Protein AF-W7WLF7-F1 (afdb_monomer_lite)

Foldseek 3Di:
DDDDDDDDDDDDDDDDDDPPPPPPPVPPPDCVVVVVVQVVQLVLLVVLLVLQLVLCCVPQPVCSCVLSVQCNPDRHLVSNVVSLVVSLVVCCVVVNNVSSCVSCPPSRDD

Structure (mmCIF, N/CA/C/O backbone):
data_AF-W7WLF7-F1
#
_entry.id   AF-W7WLF7-F1
#
loop_
_atom_site.group_PDB
_atom_site.id
_atom_site.type_symbol
_atom_site.label_atom_id
_atom_site.label_alt_id
_atom_site.label_comp_id
_atom_site.label_asym_id
_atom_site.label_entity_id
_atom_site.label_seq_id
_atom_site.pdbx_PDB_ins_code
_atom_site.Cartn_x
_atom_site.Cartn_y
_atom_site.Cartn_z
_atom_site.occupancy
_atom_site.B_iso_or_equiv
_atom_site.auth_seq_id
_atom_site.auth_comp_id
_atom_site.auth_asym_id
_atom_site.auth_atom_id
_atom_site.pdbx_PDB_model_num
ATOM 1 N N . MET A 1 1 ? -40.283 -84.297 25.245 1.00 43.44 1 MET A N 1
ATOM 2 C CA . M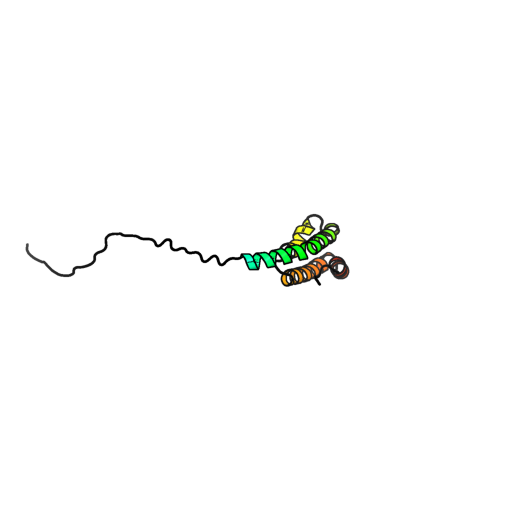ET A 1 1 ? -39.181 -84.046 26.193 1.00 43.44 1 MET A CA 1
ATOM 3 C C . MET A 1 1 ? -39.445 -82.685 26.810 1.00 43.44 1 MET A C 1
ATOM 5 O O . MET A 1 1 ? -39.513 -81.712 26.074 1.00 43.44 1 MET A O 1
ATOM 9 N N . GLU A 1 2 ? -39.724 -82.660 28.107 1.00 46.78 2 GLU A N 1
ATOM 10 C CA . GLU A 1 2 ? -39.941 -81.462 28.939 1.00 46.78 2 GLU A CA 1
ATOM 11 C C . GLU A 1 2 ? -38.662 -81.187 29.762 1.00 46.78 2 GLU A C 1
ATOM 13 O O . GLU A 1 2 ? -37.796 -82.069 29.783 1.00 46.78 2 GLU A O 1
ATOM 18 N N . PRO A 1 3 ? -38.555 -80.097 30.549 1.00 58.84 3 PRO A N 1
ATOM 19 C CA . PRO A 1 3 ? -39.129 -78.745 30.421 1.00 58.84 3 PRO A CA 1
ATOM 20 C C . PRO A 1 3 ? -38.021 -77.653 30.462 1.00 58.84 3 PRO A C 1
ATOM 22 O O . PRO A 1 3 ? -36.856 -77.982 30.658 1.00 58.84 3 PRO A O 1
ATOM 25 N N . ALA A 1 4 ? -38.370 -76.357 30.350 1.00 46.72 4 ALA A N 1
ATOM 26 C CA . ALA A 1 4 ? -37.723 -75.252 31.104 1.00 46.72 4 ALA A CA 1
ATOM 27 C C . ALA A 1 4 ? -38.320 -73.858 30.792 1.00 46.72 4 ALA A C 1
ATOM 29 O O . ALA A 1 4 ? -38.248 -73.387 29.659 1.00 46.72 4 ALA A O 1
ATOM 30 N N . ALA A 1 5 ? -38.832 -73.169 31.818 1.00 48.91 5 ALA A N 1
ATOM 31 C CA . ALA A 1 5 ? -39.147 -71.730 31.865 1.00 48.91 5 ALA A CA 1
ATOM 32 C C . ALA A 1 5 ? -39.512 -71.345 33.321 1.00 48.91 5 ALA A C 1
ATOM 34 O O . ALA A 1 5 ? -39.872 -72.247 34.081 1.00 48.91 5 ALA A O 1
ATOM 35 N N . PRO A 1 6 ? -39.590 -70.054 33.714 1.00 68.56 6 PRO A N 1
ATOM 36 C CA . PRO A 1 6 ? -38.903 -68.829 33.267 1.00 68.56 6 PRO A CA 1
ATOM 37 C C . PRO A 1 6 ? -38.046 -68.328 34.479 1.00 68.56 6 PRO A C 1
ATOM 39 O O . PRO A 1 6 ? -37.429 -69.190 35.101 1.00 68.56 6 PRO A O 1
ATOM 42 N N . PRO A 1 7 ? -38.040 -67.062 34.975 1.00 58.34 7 PRO A N 1
ATOM 43 C CA . PRO A 1 7 ? -38.164 -65.699 34.409 1.00 58.34 7 PRO A CA 1
ATOM 44 C C . PRO A 1 7 ? -36.858 -64.880 34.725 1.00 58.34 7 PRO A C 1
ATOM 46 O O . PRO A 1 7 ? -35.810 -65.498 34.842 1.00 58.34 7 PRO A O 1
ATOM 49 N N . VAL A 1 8 ? -36.716 -63.542 34.857 1.00 51.16 8 VAL A N 1
ATOM 50 C CA . VAL A 1 8 ? -37.573 -62.327 34.785 1.00 51.16 8 VAL A CA 1
ATOM 51 C C . VAL A 1 8 ? -36.715 -61.116 34.348 1.00 51.16 8 VAL A C 1
ATOM 53 O O . VAL A 1 8 ? -35.663 -60.894 34.944 1.00 51.16 8 VAL A O 1
ATOM 56 N N . ARG A 1 9 ? -37.228 -60.225 33.480 1.00 49.00 9 ARG A N 1
ATOM 57 C CA . ARG A 1 9 ? -37.225 -58.754 33.709 1.00 49.00 9 ARG A CA 1
ATOM 58 C C . ARG A 1 9 ? -38.173 -58.024 32.737 1.00 49.00 9 ARG A C 1
ATOM 60 O O . ARG A 1 9 ? -38.534 -58.565 31.700 1.00 49.00 9 ARG A O 1
ATOM 67 N N . ARG A 1 10 ? -38.623 -56.822 33.116 1.00 50.62 10 ARG A N 1
ATOM 68 C CA . ARG A 1 10 ? -39.624 -55.971 32.428 1.00 50.62 10 ARG A CA 1
ATOM 69 C C . ARG A 1 10 ? -39.092 -54.524 32.374 1.00 50.62 10 ARG A C 1
ATOM 71 O O . ARG A 1 10 ? -38.259 -54.198 33.215 1.00 50.62 10 ARG A O 1
ATOM 78 N N . VAL A 1 11 ? -39.657 -53.678 31.493 1.00 40.72 11 VAL A N 1
ATOM 79 C CA . VAL A 1 11 ? -39.337 -52.239 31.260 1.00 40.72 11 VAL A CA 1
ATOM 80 C C . VAL A 1 11 ? -38.015 -52.045 30.489 1.00 40.72 11 VAL A C 1
ATOM 82 O O . VAL A 1 11 ? -37.072 -52.790 30.720 1.00 40.72 11 VAL A O 1
ATOM 85 N N . ALA A 1 12 ? -37.876 -51.118 29.530 1.00 43.50 12 ALA A N 1
ATOM 86 C CA . ALA A 1 12 ? -38.774 -50.062 29.011 1.00 43.50 12 ALA A CA 1
ATOM 87 C C . ALA A 1 12 ? -39.099 -50.284 27.504 1.00 43.50 12 ALA A C 1
ATOM 89 O O . ALA A 1 12 ? -38.545 -51.188 26.894 1.00 43.50 12 ALA A O 1
ATOM 90 N N . GLY A 1 13 ? -39.987 -49.547 26.824 1.00 42.81 13 GLY A N 1
ATOM 91 C CA . GLY A 1 13 ? -40.787 -48.393 27.252 1.00 42.81 13 GLY A CA 1
ATOM 92 C C . GLY A 1 13 ? -40.333 -47.055 26.648 1.00 42.81 13 GLY A C 1
ATOM 93 O O . GLY A 1 13 ? -39.846 -46.221 27.395 1.00 42.81 13 GLY A O 1
ATOM 94 N N . SER A 1 14 ? -40.510 -46.871 25.330 1.00 52.69 14 SER A N 1
ATOM 95 C CA . SER A 1 14 ? -40.581 -45.568 24.630 1.00 52.69 14 SER A CA 1
ATOM 96 C C . SER A 1 14 ? -41.014 -45.775 23.166 1.00 52.69 14 SER A C 1
ATOM 98 O O . SER A 1 14 ? -40.280 -46.435 22.429 1.00 52.69 14 SER A O 1
ATOM 100 N N . PRO A 1 15 ? -42.160 -45.241 22.697 1.00 53.53 15 PRO A N 1
ATOM 101 C CA . PRO A 1 15 ? -42.399 -45.068 21.265 1.00 53.53 15 PRO A CA 1
ATOM 102 C C . PRO A 1 15 ? -41.504 -43.942 20.718 1.00 53.53 15 PRO A C 1
ATOM 104 O O . PRO A 1 15 ? -41.140 -43.021 21.448 1.00 53.53 15 PRO A O 1
ATOM 107 N N . GLY A 1 16 ? -41.150 -44.007 19.432 1.00 51.44 16 GLY A N 1
ATOM 108 C CA . GLY A 1 16 ? -40.214 -43.076 18.793 1.00 51.44 16 GLY A CA 1
ATOM 109 C C . GLY A 1 16 ? -40.771 -41.665 18.578 1.00 51.44 16 GLY A C 1
ATOM 110 O O . GLY A 1 16 ? -41.094 -41.298 17.453 1.00 51.44 16 GLY A O 1
ATOM 111 N N . ALA A 1 17 ? -40.849 -40.863 19.639 1.00 50.94 17 ALA A N 1
ATOM 112 C CA . ALA A 1 17 ? -41.059 -39.424 19.545 1.00 50.94 17 ALA A CA 1
ATOM 113 C C . ALA A 1 17 ? -39.703 -38.714 19.404 1.00 50.94 17 ALA A C 1
ATOM 115 O O . ALA A 1 17 ? -38.935 -38.658 20.361 1.00 50.94 17 ALA A O 1
ATOM 116 N N . GLN A 1 18 ? -39.422 -38.149 18.226 1.00 56.97 18 GLN A N 1
ATOM 117 C CA . GLN A 1 18 ? -38.312 -37.211 18.028 1.00 56.97 18 GLN A CA 1
ATOM 118 C C . GLN A 1 18 ? -38.832 -35.771 17.897 1.00 56.97 18 GLN A C 1
ATOM 120 O O . GLN A 1 18 ? -39.010 -35.288 16.778 1.00 56.97 18 GLN A O 1
ATOM 125 N N . PRO A 1 19 ? -39.045 -35.047 19.009 1.00 49.62 19 PRO A N 1
ATOM 126 C CA . PRO A 1 19 ? -38.964 -33.599 18.981 1.00 49.62 19 PRO A CA 1
ATOM 127 C C . PRO A 1 19 ? -37.479 -33.232 18.870 1.00 49.62 19 PRO A C 1
ATOM 129 O O . PRO A 1 19 ? -36.760 -33.234 19.866 1.00 49.62 19 PRO A O 1
ATOM 132 N N . LEU A 1 20 ? -36.997 -32.947 17.659 1.00 52.19 20 LEU A N 1
ATOM 133 C CA . LEU A 1 20 ? -35.735 -32.225 17.510 1.00 52.19 20 LEU A CA 1
ATOM 134 C C . LEU A 1 20 ? -36.013 -30.758 17.875 1.00 52.19 20 LEU A C 1
ATOM 136 O O . LEU A 1 20 ? -36.780 -30.117 17.151 1.00 52.19 20 LEU A O 1
ATOM 140 N N . PRO A 1 21 ? -35.448 -30.212 18.968 1.00 52.59 21 PRO A N 1
ATOM 141 C CA . PRO A 1 21 ? -35.599 -28.798 19.264 1.00 52.59 21 PRO A CA 1
ATOM 142 C C . PRO A 1 21 ? -34.805 -28.009 18.223 1.00 52.59 21 PRO A C 1
ATOM 144 O O . PRO A 1 21 ? -33.578 -27.949 18.270 1.00 52.59 21 PRO A O 1
ATOM 147 N N . VAL A 1 22 ? -35.508 -27.378 17.282 1.00 55.22 22 VAL A N 1
ATOM 148 C CA . VAL A 1 22 ? -34.932 -26.393 16.352 1.00 55.22 22 VAL A CA 1
ATOM 149 C C . VAL A 1 22 ? -34.748 -25.032 17.046 1.00 55.22 22 VAL A C 1
ATOM 151 O O . VAL A 1 22 ? -34.965 -23.972 16.473 1.00 55.22 22 VAL A O 1
ATOM 154 N N . ASP A 1 23 ? -34.267 -25.075 18.290 1.00 54.50 23 ASP A N 1
ATOM 155 C CA . ASP A 1 23 ? -33.736 -23.937 19.039 1.00 54.50 23 ASP A CA 1
ATOM 156 C C . ASP A 1 23 ? -32.252 -23.740 18.700 1.00 54.50 23 ASP A C 1
ATOM 158 O O . ASP A 1 23 ? -31.380 -23.600 19.555 1.00 54.50 23 ASP A O 1
ATOM 162 N N . ILE A 1 24 ? -31.970 -23.655 17.395 1.00 48.88 24 ILE A N 1
ATOM 163 C CA . ILE A 1 24 ? -30.828 -22.875 16.907 1.00 48.88 24 ILE A CA 1
ATOM 164 C C . ILE A 1 24 ? -31.245 -21.402 16.907 1.00 48.88 24 ILE A C 1
ATOM 166 O O . ILE A 1 24 ? -31.298 -20.728 15.877 1.00 48.88 24 ILE A O 1
ATOM 170 N N . ALA A 1 25 ? -31.520 -20.898 18.112 1.00 49.94 25 ALA A N 1
ATOM 171 C CA . ALA A 1 25 ? -31.402 -19.488 18.419 1.00 49.94 25 ALA A CA 1
ATOM 172 C C . ALA A 1 25 ? -29.916 -19.127 18.278 1.00 49.94 25 ALA A C 1
ATOM 174 O O . ALA A 1 25 ? -29.170 -19.063 19.253 1.00 49.94 25 ALA A O 1
ATOM 175 N N . VAL A 1 26 ? -29.459 -18.967 17.031 1.00 51.22 26 VAL A N 1
ATOM 176 C CA . VAL A 1 26 ? -28.141 -18.410 16.763 1.00 51.22 26 VAL A CA 1
ATOM 177 C C . VAL A 1 26 ? -28.177 -16.975 17.260 1.00 51.22 26 VAL A C 1
ATOM 179 O O . VAL A 1 26 ? -28.781 -16.094 16.648 1.00 51.22 26 VAL A O 1
ATOM 182 N N . GLU A 1 27 ? 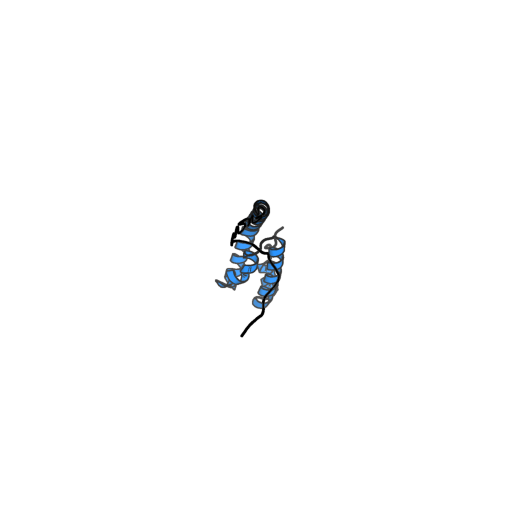-27.545 -16.770 18.411 1.00 53.31 27 GLU A N 1
ATOM 183 C CA . GLU A 1 27 ? -27.279 -15.471 19.011 1.00 53.31 27 GLU A CA 1
ATOM 184 C C . GLU A 1 27 ? -26.279 -14.718 18.122 1.00 53.31 27 GLU A C 1
ATOM 186 O O . GLU A 1 27 ? -25.099 -14.554 18.424 1.00 53.31 27 GLU A O 1
ATOM 191 N N . SER A 1 28 ? -26.760 -14.294 16.951 1.00 46.75 28 SER A N 1
ATOM 192 C CA . SER A 1 28 ? -26.052 -13.415 16.033 1.00 46.75 28 SER A CA 1
ATOM 193 C C . SER A 1 28 ? -26.120 -12.004 16.610 1.00 46.75 28 SER A C 1
ATOM 195 O O . SER A 1 28 ? -26.872 -11.142 16.153 1.00 46.75 28 SER A O 1
ATOM 197 N N . VAL A 1 29 ? -25.366 -11.826 17.699 1.00 49.72 29 VAL A N 1
ATOM 198 C CA . VAL A 1 29 ? -25.116 -10.554 18.374 1.00 49.72 29 VAL A CA 1
ATOM 199 C C . VAL A 1 29 ? -24.825 -9.483 17.327 1.00 49.72 29 VAL A C 1
ATOM 201 O O . VAL A 1 29 ? -24.025 -9.693 16.414 1.00 49.72 29 VAL A O 1
ATOM 204 N N . ALA A 1 30 ? -25.542 -8.363 17.415 1.00 55.28 30 ALA A N 1
ATOM 205 C CA . ALA A 1 30 ? -25.649 -7.423 16.308 1.00 55.28 30 ALA A CA 1
ATOM 206 C C . ALA A 1 30 ? -24.265 -6.876 15.895 1.00 55.28 30 ALA A C 1
ATOM 208 O O . ALA A 1 30 ? -23.645 -6.153 16.675 1.00 55.28 30 ALA A O 1
ATOM 209 N N . PRO A 1 31 ? -23.791 -7.121 14.657 1.00 51.66 31 PRO A N 1
ATOM 210 C CA . PRO A 1 31 ? -22.499 -6.603 14.200 1.00 51.66 31 PRO A CA 1
ATOM 211 C C . PRO A 1 31 ? -22.517 -5.083 13.947 1.00 51.66 31 PRO A C 1
ATOM 213 O O . PRO A 1 31 ? -21.470 -4.483 13.715 1.00 51.66 31 PRO A O 1
ATOM 216 N N . ARG A 1 32 ? -23.692 -4.448 14.043 1.00 47.84 32 ARG A N 1
ATOM 217 C CA . ARG A 1 32 ? -24.003 -3.102 13.540 1.00 47.84 32 ARG A CA 1
ATOM 218 C C . ARG A 1 32 ? -23.113 -1.978 14.079 1.00 47.84 32 ARG A C 1
ATOM 220 O O . ARG A 1 32 ? -22.845 -1.018 13.359 1.00 47.84 32 ARG A O 1
ATOM 227 N N . GLU A 1 33 ? -22.642 -2.084 15.319 1.00 50.31 33 GLU A N 1
ATOM 228 C CA . GLU A 1 33 ? -21.723 -1.100 15.911 1.00 50.31 33 GLU A CA 1
ATOM 229 C C . GLU A 1 33 ? -20.293 -1.279 15.371 1.00 50.31 33 GLU A C 1
ATOM 231 O O . GLU A 1 33 ? -19.682 -0.318 14.902 1.00 50.31 33 GLU A O 1
ATOM 236 N N . ALA A 1 34 ? -19.798 -2.520 15.311 1.00 54.25 34 ALA A N 1
ATOM 237 C CA . ALA A 1 34 ? -18.491 -2.838 14.732 1.00 54.25 34 ALA A CA 1
ATOM 238 C C . ALA A 1 34 ? -18.434 -2.562 13.215 1.00 54.25 34 ALA A C 1
ATOM 240 O O . ALA A 1 34 ? -17.424 -2.072 12.708 1.00 54.25 34 ALA A O 1
ATOM 241 N N . GLU A 1 35 ? -19.527 -2.820 12.491 1.00 53.88 35 GLU A N 1
ATOM 242 C CA . GLU A 1 35 ? -19.684 -2.472 11.074 1.00 53.88 35 GLU A CA 1
ATOM 243 C C . GLU A 1 35 ? -19.606 -0.962 10.838 1.00 53.88 35 GLU A C 1
ATOM 245 O O . GLU A 1 35 ? -18.989 -0.538 9.861 1.00 53.88 35 GLU A O 1
ATOM 250 N N . THR A 1 36 ? -20.181 -0.152 11.735 1.00 56.31 36 THR A N 1
ATOM 251 C CA . THR A 1 36 ? -20.151 1.315 11.633 1.00 56.31 36 THR A CA 1
ATOM 252 C C . THR A 1 36 ? -18.714 1.830 11.742 1.00 56.31 36 THR A C 1
ATOM 254 O O . THR A 1 36 ? -18.229 2.491 10.823 1.00 56.31 36 THR A O 1
ATOM 257 N N . SER A 1 37 ? -17.971 1.421 12.77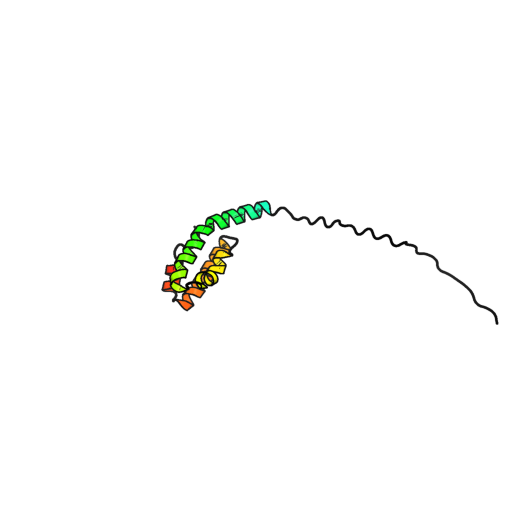8 1.00 68.50 37 SER A N 1
ATOM 258 C CA . SER A 1 37 ? -16.556 1.798 12.919 1.00 68.50 37 SER A CA 1
ATOM 259 C C . SER A 1 37 ? -15.678 1.268 11.776 1.00 68.50 37 SER A C 1
ATOM 261 O O . SER A 1 37 ? -14.779 1.968 11.306 1.00 68.50 37 SER A O 1
ATOM 263 N N . ALA A 1 38 ? -15.942 0.056 11.274 1.00 70.94 38 ALA A N 1
ATOM 264 C CA . ALA A 1 38 ? -15.228 -0.493 10.121 1.00 70.94 38 ALA A CA 1
ATOM 265 C C . ALA A 1 38 ? -15.533 0.273 8.818 1.00 70.94 38 ALA A C 1
ATOM 267 O O . ALA A 1 38 ? -14.641 0.436 7.981 1.00 70.94 38 ALA A O 1
ATOM 268 N N . ALA A 1 39 ? -16.762 0.765 8.635 1.00 77.06 39 ALA A N 1
ATOM 269 C CA . ALA A 1 39 ? -17.140 1.607 7.503 1.00 77.06 39 ALA A CA 1
ATOM 270 C C . ALA A 1 39 ? -16.440 2.975 7.558 1.00 77.06 39 ALA A C 1
ATOM 272 O O . ALA A 1 39 ? -15.814 3.367 6.575 1.00 77.06 39 ALA A O 1
ATOM 273 N N . GLU A 1 40 ? -16.439 3.648 8.713 1.00 80.81 40 GLU A N 1
ATOM 274 C CA . GLU A 1 40 ? -15.723 4.918 8.909 1.00 80.81 40 GLU A CA 1
ATOM 275 C C . GLU A 1 40 ? -14.212 4.788 8.660 1.00 80.81 40 GLU A C 1
ATOM 277 O O . GLU A 1 40 ? -13.604 5.634 7.999 1.00 80.81 40 GLU A O 1
ATOM 282 N N . VAL A 1 41 ? -13.580 3.708 9.136 1.00 81.88 41 VAL A N 1
ATOM 283 C CA . VAL A 1 41 ? -12.158 3.454 8.857 1.00 81.88 41 VAL A CA 1
ATOM 284 C C . VAL A 1 41 ? -11.929 3.173 7.369 1.00 81.88 41 VAL A C 1
ATOM 286 O O . VAL A 1 41 ? -10.951 3.663 6.801 1.00 81.88 41 VAL A O 1
ATOM 289 N N . ARG A 1 42 ? -12.829 2.446 6.692 1.00 83.00 42 ARG A N 1
ATOM 290 C CA . ARG A 1 42 ? -12.744 2.216 5.238 1.00 83.00 42 ARG A CA 1
ATOM 291 C C . ARG A 1 42 ? -12.873 3.511 4.435 1.00 83.00 42 ARG A C 1
ATOM 293 O O . ARG A 1 42 ? -12.093 3.678 3.500 1.00 83.00 42 ARG A O 1
ATOM 300 N N . GLU A 1 43 ? -13.777 4.412 4.816 1.00 86.25 43 GLU A N 1
ATOM 301 C CA . GLU A 1 43 ? -13.931 5.760 4.244 1.00 86.25 43 GLU A CA 1
ATOM 302 C C . GLU A 1 43 ? -12.648 6.588 4.427 1.00 86.25 43 GLU A C 1
ATOM 304 O O . GLU A 1 43 ? -12.076 7.083 3.454 1.00 86.25 43 GLU A O 1
ATOM 309 N N . ARG A 1 44 ? -12.118 6.661 5.658 1.00 86.44 44 ARG A N 1
ATOM 310 C CA . ARG A 1 44 ? -10.883 7.405 5.978 1.00 86.44 44 ARG A CA 1
ATOM 311 C C . ARG A 1 44 ? -9.642 6.844 5.271 1.00 86.44 44 ARG A C 1
ATOM 313 O O . ARG A 1 44 ? -8.764 7.613 4.884 1.00 86.44 44 ARG A O 1
ATOM 320 N N . LEU A 1 45 ? -9.570 5.528 5.057 1.00 88.88 45 LEU A N 1
ATOM 321 C CA . LEU A 1 45 ? -8.487 4.877 4.308 1.00 88.88 45 LEU A CA 1
ATOM 322 C C . LEU A 1 45 ? -8.683 4.909 2.781 1.00 88.88 45 LEU A C 1
ATOM 324 O O . LEU A 1 45 ? -7.713 4.724 2.046 1.00 88.88 45 LEU A O 1
ATOM 328 N N . ALA A 1 46 ? -9.895 5.148 2.269 1.00 89.31 46 ALA A N 1
ATOM 329 C CA . ALA A 1 46 ? -10.182 5.167 0.832 1.00 89.31 46 ALA A CA 1
ATOM 330 C C . ALA A 1 46 ? -9.294 6.126 0.004 1.00 89.31 46 ALA A C 1
ATOM 332 O O . ALA A 1 46 ? -8.805 5.685 -1.041 1.00 89.31 46 ALA A O 1
ATOM 333 N N . PRO A 1 47 ? -9.024 7.390 0.403 1.00 90.38 47 PRO A N 1
ATOM 334 C CA . PRO A 1 47 ? -8.091 8.244 -0.336 1.00 90.38 47 PRO A CA 1
ATOM 335 C C . PRO A 1 47 ? -6.657 7.695 -0.313 1.00 90.38 47 PRO A C 1
ATOM 337 O O . PRO A 1 47 ? -6.029 7.612 -1.366 1.00 90.38 47 PRO A O 1
ATOM 340 N N . LEU A 1 48 ? -6.167 7.235 0.846 1.00 91.06 48 LEU A N 1
ATOM 341 C CA . LEU A 1 48 ? -4.807 6.698 0.995 1.00 91.06 48 LEU A CA 1
ATOM 342 C C . LEU A 1 48 ? -4.595 5.428 0.150 1.00 91.06 48 LEU A C 1
ATOM 344 O O . LEU A 1 48 ? -3.546 5.260 -0.466 1.00 91.06 48 LEU A O 1
ATOM 348 N N . ARG A 1 49 ? -5.622 4.576 0.033 1.00 91.19 49 ARG A N 1
ATOM 349 C CA . ARG A 1 49 ? -5.644 3.397 -0.852 1.00 91.19 49 ARG A CA 1
ATOM 350 C C . ARG A 1 49 ? -5.543 3.753 -2.334 1.00 91.19 49 ARG A C 1
ATOM 352 O O . ARG A 1 49 ? -4.802 3.099 -3.067 1.00 91.19 49 ARG A O 1
ATOM 359 N N . ARG A 1 50 ? -6.281 4.777 -2.782 1.00 90.69 50 ARG A N 1
ATOM 360 C CA . ARG A 1 50 ? -6.231 5.258 -4.176 1.00 90.69 50 ARG A CA 1
ATOM 361 C C . ARG A 1 50 ? -4.862 5.855 -4.496 1.00 90.69 50 ARG A C 1
ATOM 363 O O . ARG A 1 50 ? -4.294 5.527 -5.531 1.00 90.69 50 ARG A O 1
ATOM 370 N N . GLU A 1 51 ? -4.314 6.657 -3.585 1.00 92.25 51 GLU A N 1
ATOM 371 C CA . GLU A 1 51 ? -2.969 7.232 -3.693 1.00 92.25 51 GLU A CA 1
ATOM 372 C C . GLU A 1 51 ? -1.890 6.129 -3.744 1.00 92.25 51 GLU A C 1
ATOM 374 O O . GLU A 1 51 ? -1.022 6.151 -4.615 1.00 92.25 51 GLU A O 1
ATOM 379 N N . ALA A 1 52 ? -1.981 5.108 -2.882 1.00 90.50 52 ALA A N 1
ATOM 380 C CA . ALA A 1 52 ? -1.075 3.957 -2.897 1.00 90.50 52 ALA A CA 1
ATOM 381 C C . ALA A 1 52 ? -1.085 3.225 -4.252 1.00 90.50 52 ALA A C 1
ATOM 383 O O . ALA A 1 52 ? -0.027 2.971 -4.828 1.00 90.50 52 ALA A O 1
ATOM 384 N N . LEU A 1 53 ? -2.274 2.934 -4.794 1.00 91.62 53 LEU A N 1
ATOM 385 C CA . LEU A 1 53 ? -2.427 2.327 -6.120 1.00 91.62 53 LEU A CA 1
ATOM 386 C C . LEU A 1 53 ? -1.865 3.223 -7.234 1.00 91.62 53 LEU A C 1
ATOM 388 O O . LEU A 1 53 ? -1.115 2.737 -8.079 1.00 91.62 53 LEU A O 1
ATOM 392 N N . ALA A 1 54 ? -2.173 4.523 -7.215 1.00 92.12 54 ALA A N 1
ATOM 393 C CA . ALA A 1 54 ? -1.703 5.485 -8.212 1.00 92.12 54 ALA A CA 1
ATOM 394 C C . ALA A 1 54 ? -0.169 5.603 -8.245 1.00 92.12 54 ALA A C 1
ATOM 396 O O . ALA A 1 54 ? 0.412 5.770 -9.315 1.00 92.12 54 ALA A O 1
ATOM 397 N N . ARG A 1 55 ? 0.500 5.457 -7.094 1.00 91.00 55 ARG A N 1
ATOM 398 C CA . ARG A 1 55 ? 1.969 5.445 -6.993 1.00 91.00 55 ARG A CA 1
ATOM 399 C C . ARG A 1 55 ? 2.603 4.104 -7.355 1.00 91.00 55 ARG A C 1
ATOM 401 O O . ARG A 1 55 ? 3.736 4.084 -7.826 1.00 91.00 55 ARG A O 1
ATOM 408 N N . LEU A 1 56 ? 1.905 2.987 -7.152 1.00 90.19 56 LEU A N 1
ATOM 409 C CA . LEU A 1 56 ? 2.398 1.656 -7.523 1.00 90.19 56 LEU A CA 1
ATOM 410 C C . LEU A 1 56 ? 2.208 1.355 -9.019 1.00 90.19 56 LEU A C 1
ATOM 412 O O . LEU A 1 56 ? 3.047 0.671 -9.605 1.00 90.19 56 LEU A O 1
ATOM 416 N N . ALA A 1 57 ? 1.157 1.879 -9.656 1.00 92.06 57 ALA A N 1
ATOM 417 C CA . ALA A 1 57 ? 0.833 1.606 -11.059 1.00 92.06 57 ALA A CA 1
ATOM 418 C C . ALA A 1 57 ? 1.978 1.899 -12.064 1.00 92.06 57 ALA A C 1
ATOM 420 O O . ALA A 1 57 ? 2.210 1.048 -12.921 1.00 92.06 57 ALA A O 1
ATOM 421 N N . PRO A 1 58 ? 2.773 2.987 -11.954 1.00 91.75 58 PRO A N 1
ATOM 422 C CA . PRO A 1 58 ? 3.924 3.225 -12.836 1.00 91.75 58 PRO A CA 1
ATOM 423 C C . PRO A 1 58 ? 5.067 2.204 -12.710 1.00 91.75 58 PRO A C 1
ATOM 425 O O . PRO A 1 58 ? 5.926 2.149 -13.586 1.00 91.75 58 PRO A O 1
ATOM 428 N N . HIS A 1 59 ? 5.107 1.424 -11.625 1.00 91.12 59 HIS A N 1
ATOM 429 C CA . HIS A 1 59 ? 6.187 0.474 -11.328 1.00 91.12 59 HIS A CA 1
ATOM 430 C C . HIS A 1 59 ? 5.763 -0.996 -11.424 1.00 91.12 59 HIS A C 1
ATOM 432 O O . HIS A 1 59 ? 6.606 -1.851 -11.683 1.00 91.12 59 HIS A O 1
ATOM 438 N N . TYR A 1 60 ? 4.480 -1.286 -11.200 1.00 89.50 60 TYR A N 1
ATOM 439 C CA . TYR A 1 60 ? 3.927 -2.644 -11.162 1.00 89.50 60 TYR A CA 1
ATOM 440 C C . TYR A 1 60 ? 2.794 -2.868 -12.176 1.00 89.50 60 TYR A C 1
ATOM 442 O O . TYR A 1 60 ? 2.365 -4.001 -12.356 1.00 89.50 60 TYR A O 1
ATOM 450 N N . GLY A 1 61 ? 2.289 -1.825 -12.844 1.00 90.25 61 GLY A N 1
ATOM 451 C CA . GLY A 1 61 ? 1.198 -1.943 -13.816 1.00 90.25 61 GLY A CA 1
ATOM 452 C C . GLY A 1 61 ? -0.025 -2.669 -13.227 1.00 90.25 61 GLY A C 1
ATOM 453 O O . GLY A 1 61 ? -0.545 -2.212 -12.206 1.00 90.25 61 GLY A O 1
ATOM 454 N N . PRO A 1 62 ? -0.489 -3.791 -13.816 1.00 89.31 62 PRO A N 1
ATOM 455 C CA . PRO A 1 62 ? -1.615 -4.560 -13.279 1.00 89.31 62 PRO A CA 1
ATOM 456 C C . PRO A 1 62 ? -1.319 -5.176 -11.899 1.00 89.31 62 PRO A C 1
ATOM 458 O O . PRO A 1 62 ? -2.199 -5.204 -11.036 1.00 89.31 62 PRO A O 1
ATOM 461 N N . ASP A 1 63 ? -0.074 -5.587 -11.635 1.00 89.38 63 ASP A N 1
ATOM 462 C CA . ASP A 1 63 ? 0.346 -6.144 -10.345 1.00 89.38 63 ASP A CA 1
ATOM 463 C C . ASP A 1 63 ? 0.304 -5.119 -9.205 1.00 89.38 63 ASP A C 1
ATOM 465 O O . ASP A 1 63 ? 0.369 -5.506 -8.040 1.00 89.38 63 ASP A O 1
ATOM 469 N N . ALA A 1 64 ? 0.120 -3.823 -9.490 1.00 90.31 64 ALA A N 1
ATOM 470 C CA . ALA A 1 64 ? -0.077 -2.805 -8.459 1.00 90.31 64 ALA A CA 1
ATOM 471 C C . ALA A 1 64 ? -1.249 -3.142 -7.520 1.00 90.31 64 ALA A C 1
ATOM 473 O O . ALA A 1 64 ? -1.160 -2.866 -6.326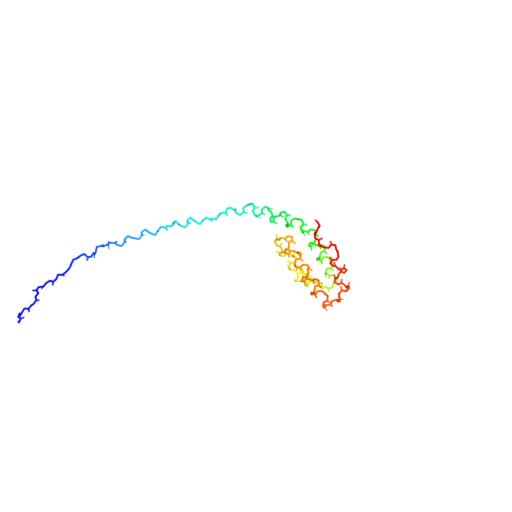 1.00 90.31 64 ALA A O 1
ATOM 474 N N . VAL A 1 65 ? -2.306 -3.798 -8.019 1.00 90.06 65 VAL A N 1
ATOM 475 C CA . VAL A 1 65 ? -3.447 -4.250 -7.200 1.00 90.06 65 VAL A CA 1
ATOM 476 C C . VAL A 1 65 ? -3.052 -5.422 -6.293 1.00 90.06 65 VAL A C 1
ATOM 478 O O . VAL A 1 65 ? -3.402 -5.431 -5.116 1.00 90.06 65 VAL A O 1
ATOM 481 N N . VAL A 1 66 ? -2.264 -6.376 -6.798 1.00 91.00 66 VAL A N 1
ATOM 482 C CA . VAL A 1 66 ? -1.757 -7.528 -6.025 1.00 91.00 66 VAL A CA 1
ATOM 483 C C . VAL A 1 66 ? -0.743 -7.074 -4.967 1.00 91.00 66 VAL A C 1
ATOM 485 O O . VAL A 1 66 ? -0.730 -7.566 -3.840 1.00 91.00 66 VAL A O 1
ATOM 488 N N . VAL A 1 67 ? 0.097 -6.096 -5.309 1.00 90.12 67 VAL A N 1
ATOM 489 C CA . VAL A 1 67 ? 1.092 -5.489 -4.420 1.00 90.12 67 VAL A CA 1
ATOM 490 C C . VAL A 1 67 ? 0.425 -4.622 -3.346 1.00 90.12 67 VAL A C 1
ATOM 492 O O . VAL A 1 67 ? 0.800 -4.735 -2.182 1.00 90.12 67 VAL A O 1
ATOM 495 N N . ALA A 1 68 ? -0.599 -3.835 -3.692 1.00 91.38 68 ALA A N 1
ATOM 496 C CA . ALA A 1 68 ? -1.393 -3.053 -2.741 1.00 91.38 68 ALA A CA 1
ATOM 497 C C . ALA A 1 68 ? -2.430 -3.876 -1.955 1.00 91.38 68 ALA A C 1
ATOM 499 O O . ALA A 1 68 ? -3.005 -3.352 -1.003 1.00 91.38 68 ALA A O 1
ATOM 500 N N . GLY A 1 69 ? -2.678 -5.139 -2.322 1.00 90.38 69 GLY A N 1
ATOM 501 C CA . GLY A 1 69 ? -3.722 -6.001 -1.752 1.00 90.38 69 GLY A CA 1
ATOM 502 C C . GLY A 1 69 ? -3.861 -5.941 -0.221 1.00 90.38 69 GLY A C 1
ATOM 503 O O . GLY A 1 69 ? -4.979 -5.738 0.253 1.00 90.38 69 GLY A O 1
ATOM 504 N N . PRO A 1 70 ? -2.766 -6.010 0.564 1.00 89.75 70 PRO A N 1
ATOM 505 C CA . PRO A 1 70 ? -2.814 -5.841 2.020 1.00 89.75 70 PRO A CA 1
ATOM 506 C C . PRO A 1 70 ? -3.395 -4.490 2.480 1.00 89.75 70 PRO A C 1
ATOM 508 O O . PRO A 1 70 ? -4.251 -4.459 3.360 1.00 89.75 70 PRO A O 1
ATOM 511 N N . LEU A 1 71 ? -3.020 -3.373 1.841 1.00 89.81 71 LEU A N 1
ATOM 512 C CA . LEU A 1 71 ? -3.592 -2.050 2.137 1.00 89.81 71 LEU A CA 1
ATOM 513 C C . LEU A 1 71 ? -5.089 -1.991 1.806 1.00 89.81 71 LEU A C 1
ATOM 515 O O . LEU A 1 71 ? -5.861 -1.344 2.518 1.00 89.81 71 LEU A O 1
ATOM 519 N N . LEU A 1 72 ? -5.509 -2.649 0.721 1.00 88.81 72 LEU A N 1
ATOM 520 C CA . LEU A 1 72 ? -6.908 -2.702 0.286 1.00 88.81 72 LEU A CA 1
ATOM 521 C C . LEU A 1 72 ? -7.769 -3.556 1.229 1.00 88.81 72 LEU A C 1
ATOM 523 O O . LEU A 1 72 ? -8.886 -3.156 1.544 1.00 88.81 72 LEU A O 1
ATOM 527 N N . GLY A 1 73 ? -7.235 -4.680 1.714 1.00 86.81 73 GLY A N 1
ATOM 528 C CA . GLY A 1 73 ? -7.917 -5.580 2.647 1.00 86.81 73 GLY A CA 1
ATOM 529 C C . GLY A 1 73 ? -8.038 -5.051 4.079 1.00 86.81 73 GLY A C 1
ATOM 530 O O . GLY A 1 73 ? -8.950 -5.468 4.790 1.00 86.81 73 GLY A O 1
ATOM 531 N N . ALA A 1 74 ? -7.161 -4.126 4.491 1.00 88.12 74 ALA A N 1
ATOM 532 C CA . ALA A 1 74 ? -7.025 -3.733 5.892 1.00 88.12 74 ALA A CA 1
ATOM 533 C C . ALA A 1 74 ? -8.336 -3.291 6.577 1.00 88.12 74 ALA A C 1
ATOM 535 O O . ALA A 1 74 ? -9.060 -2.414 6.090 1.00 88.12 74 ALA A O 1
ATOM 536 N N . ALA A 1 75 ? -8.630 -3.880 7.737 1.00 84.31 75 ALA A N 1
ATOM 537 C CA . ALA A 1 75 ? -9.854 -3.594 8.490 1.00 84.31 75 ALA A CA 1
ATOM 538 C C . ALA A 1 75 ? -9.710 -2.406 9.459 1.00 84.31 75 ALA A C 1
ATOM 540 O O . ALA A 1 75 ? -10.693 -1.719 9.730 1.00 84.31 75 ALA A O 1
ATOM 541 N N . THR A 1 76 ? -8.498 -2.148 9.963 1.00 86.75 76 THR A N 1
ATOM 542 C CA . THR A 1 76 ? -8.207 -1.107 10.963 1.00 86.75 76 THR A CA 1
ATOM 543 C C . THR A 1 76 ? -7.045 -0.209 10.526 1.00 86.75 76 THR A C 1
ATOM 545 O O . THR A 1 76 ? -6.291 -0.546 9.610 1.00 86.75 76 THR A O 1
ATOM 548 N N . LEU A 1 77 ? -6.866 0.935 11.199 1.00 87.88 77 LEU A N 1
ATOM 549 C CA . LEU A 1 77 ? -5.715 1.823 10.974 1.00 87.88 77 LEU A CA 1
ATOM 550 C C . LEU A 1 77 ? -4.379 1.138 11.320 1.00 87.88 77 LEU A C 1
ATOM 552 O O . LEU A 1 77 ? -3.391 1.330 10.617 1.00 87.88 77 LEU A O 1
ATOM 556 N N . GLU A 1 78 ? -4.351 0.307 12.366 1.00 88.94 78 GLU A N 1
ATOM 557 C CA . GLU A 1 78 ? -3.163 -0.469 12.749 1.00 88.94 78 GLU A CA 1
ATOM 558 C C . GLU A 1 78 ? -2.785 -1.512 11.698 1.00 88.94 78 GLU A C 1
ATOM 560 O O . GLU A 1 78 ? -1.612 -1.655 11.361 1.00 88.94 78 GLU A O 1
ATOM 565 N N . ASP A 1 79 ? -3.776 -2.245 11.186 1.00 88.50 79 ASP A N 1
ATOM 566 C CA . ASP A 1 79 ? -3.571 -3.265 10.161 1.00 88.50 79 ASP A CA 1
ATOM 567 C C . ASP A 1 79 ? -3.105 -2.626 8.846 1.00 88.50 79 ASP A C 1
ATOM 569 O O . ASP A 1 79 ? -2.142 -3.084 8.234 1.00 88.50 79 ASP A O 1
ATOM 573 N N . TYR A 1 80 ? -3.682 -1.475 8.487 1.00 90.44 80 TYR A N 1
ATOM 574 C CA . TYR A 1 80 ? -3.228 -0.664 7.360 1.00 90.44 80 TYR A CA 1
ATOM 575 C C . TYR A 1 80 ? -1.775 -0.188 7.537 1.00 90.44 80 TYR A C 1
ATOM 577 O O . TYR A 1 80 ? -0.984 -0.286 6.601 1.00 90.44 80 TYR A O 1
ATOM 585 N N . CYS A 1 81 ? -1.380 0.266 8.732 1.00 90.31 81 CYS A N 1
ATOM 586 C CA . CYS A 1 81 ? 0.010 0.635 9.025 1.00 90.31 81 CYS A CA 1
ATOM 587 C C . CYS A 1 81 ? 0.977 -0.557 8.918 1.00 90.31 81 CYS A C 1
ATOM 589 O O . CYS A 1 81 ? 2.012 -0.428 8.265 1.00 90.31 81 CYS A O 1
ATOM 591 N N . LYS A 1 82 ? 0.628 -1.726 9.474 1.00 91.94 82 LYS A N 1
ATOM 592 C CA . LYS A 1 82 ? 1.433 -2.961 9.363 1.00 91.94 82 LYS A CA 1
ATOM 593 C C . LYS A 1 82 ? 1.569 -3.414 7.906 1.00 91.94 82 LYS A C 1
ATOM 595 O O . LYS A 1 82 ? 2.661 -3.762 7.458 1.00 91.94 82 LYS A O 1
ATOM 600 N N . ALA A 1 83 ? 0.47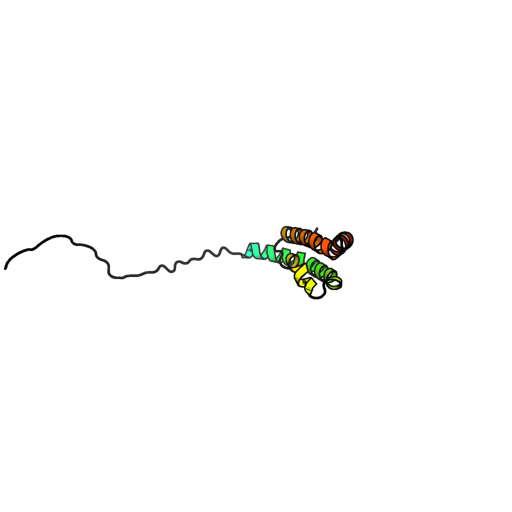7 -3.356 7.144 1.00 92.12 83 ALA A N 1
ATOM 601 C CA . ALA A 1 83 ? 0.463 -3.630 5.711 1.00 92.12 83 ALA A CA 1
ATOM 602 C C . ALA A 1 83 ? 1.357 -2.657 4.920 1.00 92.12 83 ALA A C 1
ATOM 604 O O . ALA A 1 83 ? 2.009 -3.071 3.963 1.00 92.12 83 ALA A O 1
ATOM 605 N N . LEU A 1 84 ? 1.437 -1.390 5.335 1.00 92.00 84 LEU A N 1
ATOM 606 C CA . LEU A 1 84 ? 2.279 -0.359 4.721 1.00 92.00 84 LEU A CA 1
ATOM 607 C C . LEU A 1 84 ? 3.771 -0.578 5.011 1.00 92.00 84 LEU A C 1
ATOM 609 O O . LEU A 1 84 ? 4.595 -0.408 4.117 1.00 92.00 84 LEU A O 1
ATOM 613 N N . GLU A 1 85 ? 4.123 -1.039 6.210 1.00 92.44 85 GLU A N 1
ATOM 614 C CA . GLU A 1 85 ? 5.501 -1.399 6.584 1.00 92.44 85 GLU A CA 1
ATOM 615 C C . GLU A 1 85 ? 5.965 -2.690 5.882 1.00 92.44 85 GLU A C 1
ATOM 617 O O . GLU A 1 85 ? 7.071 -2.750 5.334 1.00 92.44 85 GLU A O 1
ATOM 622 N N . ALA A 1 86 ? 5.092 -3.699 5.791 1.00 91.75 86 ALA A N 1
ATOM 623 C CA . ALA A 1 86 ? 5.335 -4.901 4.991 1.00 91.75 86 ALA A CA 1
ATOM 624 C C . ALA A 1 86 ? 5.486 -4.574 3.491 1.00 91.75 86 ALA A C 1
ATOM 626 O O . ALA A 1 86 ? 6.361 -5.124 2.811 1.00 91.75 86 ALA A O 1
ATOM 627 N N . LEU A 1 87 ? 4.675 -3.642 2.980 1.00 90.69 87 LEU A N 1
ATOM 628 C CA . LEU A 1 87 ? 4.774 -3.129 1.618 1.00 90.69 87 LEU A CA 1
ATOM 629 C C . LEU A 1 87 ? 6.080 -2.355 1.393 1.00 90.69 87 LEU A C 1
ATOM 631 O O . LEU A 1 87 ? 6.725 -2.581 0.371 1.00 90.69 87 LEU A O 1
ATOM 635 N N . GLU A 1 88 ? 6.517 -1.502 2.327 1.00 91.69 88 GLU A N 1
ATOM 636 C CA . GLU A 1 88 ? 7.802 -0.796 2.214 1.00 91.69 88 GLU A CA 1
ATOM 637 C C . GLU A 1 88 ? 8.961 -1.785 2.110 1.00 91.69 88 GLU A C 1
ATOM 639 O O . GLU A 1 88 ? 9.827 -1.626 1.250 1.00 91.69 88 GLU A O 1
ATOM 644 N N . SER A 1 89 ? 8.947 -2.845 2.920 1.00 91.38 89 SER A N 1
ATOM 645 C CA . SER A 1 89 ? 9.944 -3.914 2.857 1.00 91.38 89 SER A CA 1
ATOM 646 C C . SER A 1 89 ? 9.934 -4.619 1.490 1.00 91.38 89 SER A C 1
ATOM 648 O O . SER A 1 89 ? 10.967 -4.689 0.820 1.00 91.38 89 SER A O 1
ATOM 650 N N . LYS A 1 90 ? 8.758 -5.041 0.998 1.00 90.31 90 LYS A N 1
ATOM 651 C CA . LYS A 1 90 ? 8.602 -5.695 -0.318 1.00 90.31 90 LYS A CA 1
ATOM 652 C C . LYS A 1 90 ? 9.048 -4.796 -1.481 1.00 90.31 90 LYS A C 1
ATOM 654 O O . LYS A 1 90 ? 9.798 -5.235 -2.353 1.00 90.31 90 LYS A O 1
ATOM 659 N N . VAL A 1 91 ? 8.634 -3.529 -1.486 1.00 90.50 91 VAL A N 1
ATOM 660 C CA . VAL A 1 91 ? 9.014 -2.548 -2.518 1.00 90.50 91 VAL A CA 1
ATOM 661 C C . VAL A 1 91 ? 10.498 -2.174 -2.403 1.00 90.50 91 VAL A C 1
ATOM 663 O O . VAL A 1 91 ? 11.139 -1.935 -3.425 1.00 90.50 91 VAL A O 1
ATOM 666 N N . SER A 1 92 ? 11.084 -2.196 -1.199 1.00 92.12 92 SER A N 1
ATOM 667 C CA . SER A 1 92 ? 12.519 -1.953 -0.980 1.00 92.12 92 SER A CA 1
ATOM 668 C C . SER A 1 92 ? 13.409 -3.018 -1.610 1.00 92.12 92 SER A C 1
ATOM 670 O O . SER A 1 92 ? 14.513 -2.683 -2.033 1.00 92.12 92 SER A O 1
ATOM 672 N N . VAL A 1 93 ? 12.951 -4.273 -1.689 1.00 91.75 93 VAL A N 1
ATOM 673 C CA . VAL A 1 93 ? 13.680 -5.352 -2.377 1.00 91.75 93 VAL A CA 1
ATOM 674 C C . VAL A 1 93 ? 13.632 -5.166 -3.897 1.00 91.75 93 VAL A C 1
ATOM 676 O O . VAL A 1 93 ? 14.646 -5.359 -4.559 1.00 91.75 93 VAL A O 1
ATOM 679 N N . ASN A 1 94 ? 12.487 -4.753 -4.451 1.00 87.94 94 ASN A N 1
ATOM 680 C CA . ASN A 1 94 ? 12.287 -4.673 -5.903 1.00 87.94 94 ASN A CA 1
ATOM 681 C C . ASN A 1 94 ? 12.784 -3.357 -6.542 1.00 87.94 94 ASN A C 1
ATOM 683 O O . ASN A 1 94 ? 13.356 -3.373 -7.625 1.00 87.94 94 ASN A O 1
ATOM 687 N N . LEU A 1 95 ? 12.574 -2.211 -5.881 1.00 89.25 95 LEU A N 1
ATOM 688 C CA . LEU A 1 95 ? 12.928 -0.875 -6.399 1.00 89.25 95 LEU A CA 1
ATOM 689 C C . LEU A 1 95 ? 14.067 -0.196 -5.614 1.00 89.25 95 LEU A C 1
ATOM 691 O O . LEU A 1 95 ? 14.525 0.886 -5.983 1.00 89.25 95 LEU A O 1
ATOM 695 N N . GLY A 1 96 ? 14.524 -0.803 -4.516 1.00 92.38 96 GLY A N 1
ATOM 696 C CA . GLY A 1 96 ? 15.495 -0.217 -3.594 1.00 92.38 96 GLY A CA 1
ATOM 697 C C . GLY A 1 96 ? 14.850 0.677 -2.526 1.00 92.38 96 GLY A C 1
ATOM 698 O O . GLY A 1 96 ? 13.910 1.431 -2.782 1.00 92.38 96 GLY A O 1
ATOM 699 N N . ARG A 1 97 ? 15.404 0.649 -1.306 1.00 89.50 9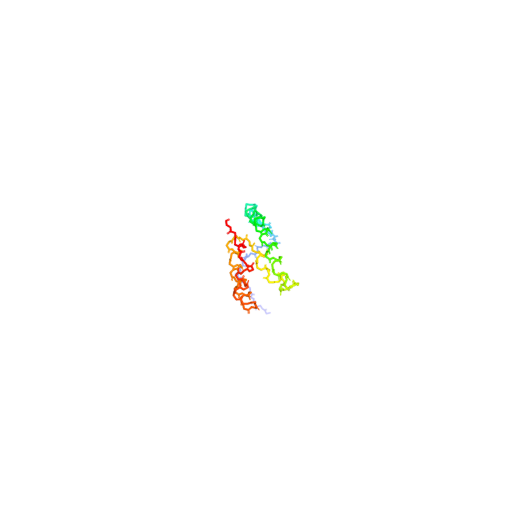7 ARG A N 1
ATOM 700 C CA . ARG A 1 97 ? 14.866 1.345 -0.116 1.00 89.50 97 ARG A CA 1
ATOM 701 C C . ARG A 1 97 ? 14.530 2.830 -0.337 1.00 89.50 97 ARG A C 1
ATOM 703 O O . ARG A 1 97 ? 13.512 3.305 0.154 1.00 89.50 97 ARG A O 1
ATOM 710 N N . LYS A 1 98 ? 15.346 3.570 -1.103 1.00 89.75 98 LYS A N 1
ATOM 711 C CA . LYS A 1 98 ? 15.095 4.998 -1.399 1.00 89.75 98 LYS A CA 1
ATOM 712 C C . LYS A 1 98 ? 13.842 5.226 -2.260 1.00 89.75 98 LYS A C 1
ATOM 714 O O . LYS A 1 98 ? 13.156 6.220 -2.046 1.00 89.75 98 LYS A O 1
ATOM 719 N N . GLN A 1 99 ? 13.544 4.331 -3.208 1.00 88.00 99 GLN A N 1
ATOM 720 C CA . GLN A 1 99 ? 12.301 4.373 -3.992 1.00 88.00 99 GLN A CA 1
ATOM 721 C C . GLN A 1 99 ? 11.104 4.026 -3.103 1.00 88.00 99 GLN A C 1
ATOM 723 O O . GLN A 1 99 ? 10.135 4.775 -3.082 1.00 88.00 99 GLN A O 1
ATOM 728 N N . ALA A 1 100 ? 11.193 2.946 -2.320 1.00 89.56 100 ALA A N 1
ATOM 729 C CA . ALA A 1 100 ? 10.106 2.491 -1.451 1.00 89.56 100 ALA A CA 1
ATOM 730 C C . ALA A 1 100 ? 9.647 3.568 -0.453 1.00 89.56 100 ALA A C 1
ATOM 732 O O . ALA A 1 100 ? 8.471 3.926 -0.445 1.00 89.56 100 ALA A O 1
ATOM 733 N N . ILE A 1 101 ? 10.585 4.159 0.299 1.00 90.19 101 ILE A N 1
ATOM 734 C CA . ILE A 1 101 ? 10.289 5.251 1.241 1.00 90.19 101 ILE A CA 1
ATOM 735 C C . ILE A 1 101 ? 9.665 6.446 0.505 1.00 90.19 101 ILE A C 1
ATOM 737 O O . ILE A 1 101 ? 8.679 7.007 0.972 1.00 90.19 101 ILE A O 1
ATOM 741 N N . LYS A 1 102 ? 10.186 6.830 -0.673 1.00 90.31 102 LYS A N 1
ATOM 742 C CA . LYS A 1 102 ? 9.631 7.950 -1.456 1.00 90.31 102 LYS A CA 1
ATOM 743 C C . LYS A 1 102 ? 8.213 7.664 -1.967 1.00 90.31 102 LYS A C 1
ATOM 745 O O . LYS A 1 102 ? 7.383 8.568 -1.962 1.00 90.31 102 LYS A O 1
ATOM 750 N N . LEU A 1 103 ? 7.932 6.435 -2.401 1.00 88.19 103 LEU A N 1
ATOM 751 C CA . LEU A 1 103 ? 6.609 6.025 -2.877 1.00 88.19 103 LEU A CA 1
ATOM 752 C C . LEU A 1 103 ? 5.582 6.004 -1.739 1.00 88.19 103 LEU A C 1
ATOM 754 O O . LEU A 1 103 ? 4.448 6.435 -1.935 1.00 88.19 103 LEU A O 1
ATOM 758 N N . LEU A 1 104 ? 5.970 5.555 -0.544 1.00 88.44 104 LEU A N 1
ATOM 759 C CA . LEU A 1 104 ? 5.049 5.394 0.585 1.00 88.44 104 LEU A CA 1
ATOM 760 C C . LEU A 1 104 ? 5.010 6.599 1.548 1.00 88.44 104 LEU A C 1
ATOM 762 O O . LEU A 1 104 ? 4.157 6.657 2.435 1.00 88.44 104 LEU A O 1
ATOM 766 N N . ALA A 1 105 ? 5.870 7.603 1.347 1.00 88.75 105 ALA A N 1
ATOM 767 C CA . ALA A 1 105 ? 5.882 8.846 2.117 1.00 88.75 105 ALA A CA 1
ATOM 768 C C . ALA A 1 105 ? 4.507 9.542 2.118 1.00 88.75 105 ALA A C 1
ATOM 770 O O . ALA A 1 105 ? 3.935 9.829 1.066 1.00 88.75 105 ALA A O 1
ATOM 771 N N . GLY A 1 106 ? 3.972 9.828 3.307 1.00 85.38 106 GLY A N 1
ATOM 772 C CA . GLY A 1 106 ? 2.657 10.461 3.464 1.00 85.38 106 GLY A CA 1
ATOM 773 C C . GLY A 1 106 ? 1.450 9.548 3.205 1.00 85.38 106 GLY A C 1
ATOM 774 O O . GLY A 1 106 ? 0.330 10.040 3.217 1.00 85.38 106 GLY A O 1
ATOM 775 N N . LEU A 1 107 ? 1.641 8.236 2.996 1.00 86.94 107 LEU A N 1
ATOM 776 C CA . LEU A 1 107 ? 0.532 7.269 2.960 1.00 86.94 107 LEU A CA 1
ATOM 777 C C . LEU A 1 107 ? 0.117 6.758 4.349 1.00 86.94 107 LEU A C 1
ATOM 779 O O . LEU A 1 107 ? -0.914 6.093 4.450 1.00 86.94 107 LEU A O 1
ATOM 783 N N . LYS A 1 108 ? 0.907 7.016 5.404 1.00 85.50 108 LYS A N 1
ATOM 784 C CA . LYS A 1 108 ? 0.541 6.663 6.788 1.00 85.50 108 LYS A CA 1
ATOM 785 C C . LYS A 1 108 ? -0.574 7.615 7.262 1.00 85.50 108 LYS A C 1
ATOM 787 O O . LYS A 1 108 ? -0.400 8.824 7.102 1.00 85.50 108 LYS A O 1
ATOM 792 N N . PRO A 1 109 ? -1.693 7.112 7.820 1.00 76.31 109 PRO A N 1
ATOM 793 C CA . PRO A 1 109 ? -2.720 7.965 8.411 1.00 76.31 109 PRO A CA 1
ATOM 794 C C . PRO A 1 109 ? -2.154 8.751 9.602 1.00 76.31 109 PRO A C 1
ATOM 796 O O . PRO A 1 109 ? -1.268 8.260 10.308 1.00 76.31 109 PRO A O 1
ATOM 799 N N . VAL A 1 110 ? -2.689 9.957 9.799 1.00 64.94 110 VAL A N 1
ATOM 800 C CA . VAL A 1 110 ? -2.380 10.893 10.896 1.00 64.94 110 VAL A CA 1
ATOM 801 C C . VAL A 1 110 ? -3.607 11.140 11.771 1.00 64.94 110 VAL A C 1
ATOM 803 O O . VAL A 1 110 ? -4.738 10.935 11.264 1.00 64.94 110 VAL A O 1
#

pLDDT: mean 76.18, std 18.08, range [40.72, 92.44]

Secondary structure (DSSP, 8-state):
------------------------------THHHHHHHHHHHHHHHHHHHHHHHHHHHHHGGGHHHHHHHHHH--SHHHHHHHHHHHHHHHHHHH-HHHHHHHHTT-S--

Radius of gyration: 31.72 Å; chains: 1; bounding box: 58×95×49 Å

Sequence (110 aa):
MEPAAPPVRRVAGSPGAQPLPVDIAVESVAPREAETSAAEVRERLAPLRREALARLAPHYGPDAVVVAGPLLGAATLEDYCKALEALESKVSVNLGRKQAIKLLAGLKPV